Protein AF-A0A6S7KSV4-F1 (afdb_monomer)

Secondary structure (DSSP, 8-state):
-TTTTT------PPPPTTT-TTTTS-S---GGG---EEEE-SS-HHHHHHHHHTTSS----SEEEETTB---PPEEETTTTEEE-S---

pLDDT: mean 91.05, std 8.46, range [44.25, 97.19]

Solvent-accessible surface area (backbone atoms only — not comparable to full-atom values): 5944 Å² total; per-residue (Å²): 102,64,52,67,66,64,64,71,81,93,84,83,87,81,71,60,68,93,76,39,89,64,52,88,78,54,97,77,93,53,85,81,76,64,80,48,78,42,71,34,57,95,57,59,44,66,60,29,47,53,26,34,77,67,71,75,52,60,70,74,59,65,33,59,23,53,72,88,44,65,71,78,58,70,42,75,36,86,86,79,74,38,77,40,58,81,84,78,133

Structure (mmCIF, N/CA/C/O backbone):
data_AF-A0A6S7KSV4-F1
#
_entry.id   AF-A0A6S7KSV4-F1
#
loop_
_atom_site.group_PDB
_atom_site.id
_atom_site.type_symbol
_atom_site.label_atom_id
_atom_site.label_alt_id
_atom_site.label_comp_id
_atom_site.label_asym_id
_atom_site.label_entity_id
_atom_site.label_seq_id
_atom_site.pdbx_PDB_ins_code
_atom_site.Cartn_x
_atom_site.Cartn_y
_atom_site.Cartn_z
_atom_site.occupancy
_atom_site.B_iso_or_equiv
_atom_site.auth_seq_id
_atom_site.auth_comp_id
_atom_site.auth_asym_id
_atom_site.auth_atom_id
_atom_site.pdbx_PDB_model_num
ATOM 1 N N . MET A 1 1 ? 6.757 12.348 -3.098 1.00 80.88 1 MET A N 1
ATOM 2 C CA . MET A 1 1 ? 7.946 11.528 -3.399 1.00 80.88 1 MET A CA 1
ATOM 3 C C . MET A 1 1 ? 8.099 10.433 -2.350 1.00 80.88 1 MET A C 1
ATOM 5 O O . MET A 1 1 ? 7.613 9.350 -2.616 1.00 80.88 1 MET A O 1
ATOM 9 N N . GLN A 1 2 ? 8.573 10.717 -1.132 1.00 91.56 2 GLN A N 1
ATOM 10 C CA . GLN A 1 2 ? 8.902 9.693 -0.115 1.00 91.56 2 GLN A CA 1
ATOM 11 C C . GLN A 1 2 ? 7.822 8.628 0.195 1.00 91.56 2 GLN A C 1
ATOM 13 O O . GLN A 1 2 ? 8.164 7.496 0.525 1.00 91.56 2 GLN A O 1
ATOM 18 N N . ARG A 1 3 ? 6.523 8.941 0.052 1.00 92.62 3 ARG A N 1
ATOM 19 C CA . ARG A 1 3 ? 5.436 7.945 0.163 1.00 92.62 3 ARG A CA 1
ATOM 20 C C . ARG A 1 3 ? 5.611 6.778 -0.817 1.00 92.62 3 ARG A C 1
ATOM 22 O O . ARG A 1 3 ? 5.465 5.627 -0.427 1.00 92.62 3 ARG A O 1
ATOM 29 N N . SER A 1 4 ? 5.928 7.089 -2.073 1.00 91.69 4 SER A N 1
ATOM 30 C CA . SER A 1 4 ? 6.138 6.111 -3.149 1.00 91.69 4 SER A CA 1
ATOM 31 C C . SER A 1 4 ? 7.432 5.314 -2.974 1.00 91.69 4 SER A C 1
ATOM 33 O O . SER A 1 4 ? 7.547 4.233 -3.533 1.00 91.69 4 SER A O 1
ATOM 35 N N . ASP A 1 5 ? 8.370 5.813 -2.162 1.00 94.88 5 ASP A N 1
ATOM 36 C CA . ASP A 1 5 ? 9.592 5.094 -1.779 1.00 94.88 5 ASP A CA 1
ATOM 37 C C . ASP A 1 5 ? 9.378 4.169 -0.562 1.00 94.88 5 ASP A C 1
ATOM 39 O O . ASP A 1 5 ? 10.328 3.589 -0.043 1.00 94.88 5 ASP A O 1
ATOM 43 N N . GLY A 1 6 ? 8.136 4.025 -0.082 1.00 93.69 6 GLY A N 1
ATOM 44 C CA . GLY A 1 6 ? 7.781 3.058 0.959 1.00 93.69 6 GLY A CA 1
ATOM 45 C C . GLY A 1 6 ? 7.374 3.652 2.306 1.00 93.69 6 GLY A C 1
ATOM 46 O O . GLY A 1 6 ? 6.970 2.902 3.191 1.00 93.69 6 GLY A O 1
ATOM 47 N N . ILE A 1 7 ? 7.410 4.978 2.480 1.00 95.38 7 ILE A N 1
ATOM 48 C CA . ILE A 1 7 ? 6.974 5.622 3.730 1.00 95.38 7 ILE A CA 1
ATOM 49 C C . ILE A 1 7 ? 5.448 5.801 3.721 1.00 95.38 7 ILE A C 1
ATOM 51 O O . ILE A 1 7 ? 4.927 6.884 3.446 1.00 95.38 7 ILE A O 1
ATOM 55 N N . TYR A 1 8 ? 4.718 4.718 3.988 1.00 94.31 8 TYR A N 1
ATOM 56 C CA . TYR A 1 8 ? 3.256 4.705 4.088 1.00 94.31 8 TYR A CA 1
ATOM 57 C C . TYR A 1 8 ? 2.761 3.600 5.033 1.00 94.31 8 TYR A C 1
ATOM 59 O O . TYR A 1 8 ? 3.493 2.674 5.372 1.00 94.31 8 TYR A O 1
ATOM 67 N N . GLY A 1 9 ? 1.500 3.690 5.461 1.00 94.75 9 GLY A N 1
ATOM 68 C CA . GLY A 1 9 ? 0.870 2.685 6.315 1.00 94.75 9 GLY A CA 1
ATOM 69 C C . GLY A 1 9 ? -0.592 3.009 6.615 1.00 94.75 9 GLY A C 1
ATOM 70 O O . GLY A 1 9 ? -1.067 4.108 6.330 1.00 94.75 9 GLY A O 1
ATOM 71 N N . ALA A 1 10 ? -1.310 2.043 7.186 1.00 95.12 10 ALA A N 1
ATOM 72 C CA . ALA A 1 10 ? -2.702 2.226 7.584 1.00 95.12 10 ALA A CA 1
ATOM 73 C C . ALA A 1 10 ? -2.800 2.911 8.955 1.00 95.12 10 ALA A C 1
ATOM 75 O O . ALA A 1 10 ? -2.250 2.413 9.938 1.00 95.12 10 ALA A O 1
ATOM 76 N N . LEU A 1 11 ? -3.593 3.979 9.041 1.00 95.69 11 LEU A N 1
ATOM 77 C CA . LEU A 1 11 ? -4.067 4.554 10.299 1.00 95.69 11 LEU A CA 1
ATOM 78 C C . LEU A 1 11 ? -5.584 4.368 10.372 1.00 95.69 11 LEU A C 1
ATOM 80 O O . LEU A 1 11 ? -6.311 4.849 9.510 1.00 95.69 11 LEU A O 1
ATOM 84 N N . THR A 1 12 ? -6.061 3.670 11.400 1.00 95.06 12 THR A N 1
ATOM 85 C CA . THR A 1 12 ? -7.493 3.416 11.609 1.00 95.06 12 THR A CA 1
ATOM 86 C C . THR A 1 12 ? -7.880 3.940 12.982 1.00 95.06 12 THR A C 1
ATOM 88 O O . THR A 1 12 ? -7.353 3.457 13.984 1.00 95.06 12 THR A O 1
ATOM 91 N N . VAL A 1 13 ? -8.790 4.912 13.031 1.00 94.88 13 VAL A N 1
ATOM 92 C CA . VAL A 1 13 ? -9.371 5.429 14.276 1.00 94.88 13 VAL A CA 1
ATOM 93 C C . VAL A 1 13 ? -10.711 4.738 14.483 1.00 94.88 13 VAL A C 1
ATOM 95 O O . VAL A 1 13 ? -11.585 4.826 13.627 1.00 94.88 13 VAL A O 1
ATOM 98 N N . ARG A 1 14 ? -10.856 4.021 15.599 1.00 93.38 14 ARG A N 1
ATOM 99 C CA . ARG A 1 14 ? -12.054 3.230 15.900 1.00 93.38 14 ARG A CA 1
ATOM 100 C C . ARG A 1 14 ? -12.946 3.946 16.896 1.00 93.38 14 ARG A C 1
ATOM 102 O O . ARG A 1 14 ? -12.454 4.601 17.813 1.00 93.38 14 ARG A O 1
ATOM 109 N N . GLN A 1 1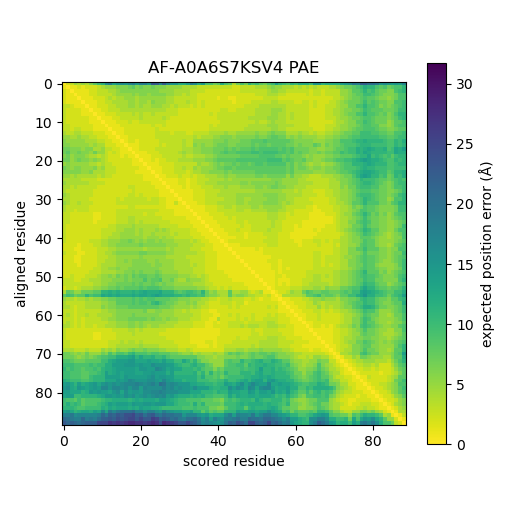5 ? -14.249 3.763 16.733 1.00 94.69 15 GLN A N 1
ATOM 110 C CA . GLN A 1 15 ? -15.239 4.125 17.739 1.00 94.69 15 GLN A CA 1
ATOM 111 C C . GLN A 1 15 ? -15.576 2.903 18.598 1.00 94.69 15 GLN A C 1
ATOM 113 O O . GLN A 1 15 ? -15.384 1.762 18.178 1.00 94.69 15 GLN A O 1
ATOM 118 N N . SER A 1 16 ? -16.068 3.139 19.817 1.00 94.62 16 SER A N 1
ATOM 119 C CA . SER A 1 16 ? -16.626 2.055 20.630 1.00 94.62 16 SER A CA 1
ATOM 120 C C . SER A 1 16 ? -17.781 1.394 19.879 1.00 94.62 16 SER A C 1
ATOM 122 O O . SER A 1 16 ? -18.615 2.095 19.304 1.00 94.62 16 SER A O 1
ATOM 124 N N . ARG A 1 17 ? -17.879 0.061 19.961 1.00 92.00 17 ARG A N 1
ATOM 125 C CA . ARG A 1 17 ? -18.961 -0.721 19.339 1.00 92.00 17 ARG A CA 1
ATOM 126 C C . ARG A 1 17 ? -20.353 -0.215 19.739 1.00 92.00 17 ARG A C 1
ATOM 128 O O . ARG A 1 17 ? -21.272 -0.271 18.944 1.00 92.00 17 ARG A O 1
ATOM 135 N N . THR A 1 18 ? -20.486 0.349 20.941 1.00 94.81 18 THR A N 1
ATOM 136 C CA . THR A 1 18 ? -21.747 0.891 21.477 1.00 94.81 18 THR A CA 1
ATOM 137 C C . THR A 1 18 ? -22.268 2.141 20.765 1.00 94.81 18 THR A C 1
ATOM 139 O O . THR A 1 18 ? -23.420 2.504 20.969 1.00 94.81 18 THR A O 1
ATOM 142 N N . VAL A 1 19 ? -21.425 2.848 20.007 1.00 96.56 19 VAL A N 1
ATOM 143 C CA . VAL A 1 19 ? -21.790 4.099 19.312 1.00 96.56 19 VAL A CA 1
ATOM 144 C C . VAL A 1 19 ? -21.470 4.061 17.818 1.00 96.56 19 VAL A C 1
ATOM 146 O O . VAL A 1 19 ? -21.763 5.020 17.109 1.00 96.56 19 VAL A O 1
ATOM 149 N N . GLU A 1 20 ? -20.839 2.988 17.342 1.00 96.50 20 GLU A N 1
ATOM 150 C CA . GLU A 1 20 ? -20.532 2.804 15.928 1.00 96.50 20 GLU A CA 1
ATOM 151 C C . GLU A 1 20 ? -21.802 2.348 15.192 1.00 96.50 20 GLU A C 1
ATOM 153 O O . GLU A 1 20 ? -22.524 1.460 15.647 1.00 96.50 20 GLU A O 1
ATOM 158 N N . TYR A 1 21 ? -22.113 3.014 14.080 1.00 96.00 21 TYR A N 1
ATOM 159 C CA . TYR A 1 21 ? -23.385 2.857 13.373 1.00 96.00 21 TYR A CA 1
ATOM 160 C C . TYR A 1 21 ? -23.517 1.498 12.675 1.00 96.00 21 TYR A C 1
ATOM 162 O O . TYR A 1 21 ? -24.606 0.934 12.621 1.00 96.00 21 TYR A O 1
ATOM 170 N N . ASN A 1 22 ? -22.416 0.957 12.158 1.00 95.94 22 ASN A N 1
ATOM 171 C CA . ASN A 1 22 ? -22.391 -0.281 11.387 1.00 95.94 22 ASN A CA 1
ATOM 172 C C . ASN A 1 22 ? -22.078 -1.515 12.246 1.00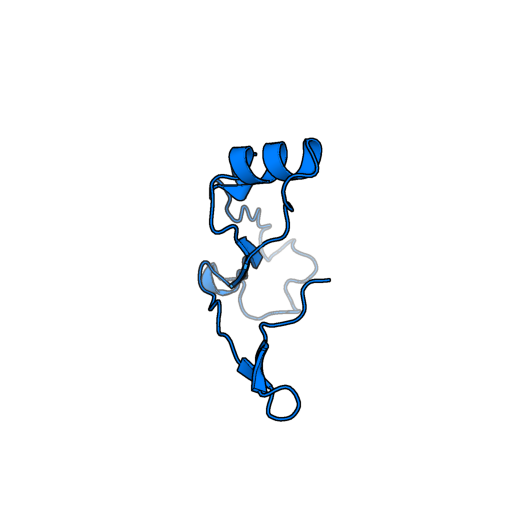 95.94 22 ASN A C 1
ATOM 174 O O . ASN A 1 22 ? -21.756 -2.566 11.692 1.00 95.94 22 ASN A O 1
ATOM 178 N N . ASN A 1 23 ? -22.175 -1.423 13.574 1.00 94.69 23 ASN A N 1
ATOM 179 C CA . ASN A 1 23 ? -21.585 -2.416 14.473 1.00 94.69 23 ASN A CA 1
ATOM 180 C C . ASN A 1 23 ? -22.263 -3.800 14.409 1.00 94.69 23 ASN A C 1
ATOM 182 O O . ASN A 1 23 ? -21.680 -4.801 14.839 1.00 94.69 23 ASN A O 1
ATOM 186 N N . ASP A 1 24 ? -23.469 -3.829 13.835 1.00 96.06 24 ASP A N 1
ATOM 187 C CA . ASP A 1 24 ? -24.288 -5.014 13.581 1.00 96.06 24 ASP A CA 1
ATOM 188 C C . ASP A 1 24 ? -24.072 -5.605 12.171 1.00 96.06 24 ASP A C 1
ATOM 190 O O . ASP A 1 24 ? -24.661 -6.626 11.826 1.00 96.06 24 ASP A O 1
ATOM 194 N N . THR A 1 25 ? -23.241 -4.979 11.330 1.00 97.19 25 THR A N 1
ATOM 195 C CA . THR A 1 25 ? -22.983 -5.423 9.943 1.00 97.19 25 THR A CA 1
ATOM 196 C C . THR A 1 25 ? -21.771 -6.348 9.809 1.00 97.19 25 THR A C 1
ATOM 198 O O . THR A 1 25 ? -21.515 -6.877 8.728 1.00 97.19 25 THR A O 1
ATOM 201 N N . TYR A 1 26 ? -21.023 -6.553 10.896 1.00 96.25 26 TYR A N 1
ATOM 202 C CA . TYR A 1 26 ? -19.846 -7.415 10.937 1.00 96.25 26 TYR A CA 1
ATOM 203 C C . TYR A 1 26 ? -19.640 -8.032 12.325 1.00 96.25 26 TYR A C 1
ATOM 205 O O . TYR A 1 26 ? -19.950 -7.437 13.359 1.00 96.25 26 TYR A O 1
ATOM 213 N N . ASP A 1 27 ? -19.036 -9.218 12.358 1.00 95.94 27 ASP A N 1
ATOM 214 C CA . ASP A 1 27 ? -18.720 -9.897 13.616 1.00 95.94 27 ASP A CA 1
ATOM 215 C C . ASP A 1 27 ? -17.482 -9.286 14.293 1.00 95.94 27 ASP A C 1
ATOM 217 O O . ASP A 1 27 ? -17.493 -9.007 15.500 1.00 95.94 27 ASP A O 1
ATOM 221 N N . TYR A 1 28 ? -16.429 -9.030 13.500 1.00 94.56 28 TYR A N 1
ATOM 222 C CA . TYR A 1 28 ? -15.112 -8.601 13.976 1.00 94.56 28 TYR A CA 1
ATOM 223 C C . TYR A 1 28 ? -14.450 -7.544 13.072 1.00 94.56 28 TYR A C 1
ATOM 225 O O . TYR A 1 28 ? -14.342 -7.719 11.859 1.00 94.56 28 TYR A O 1
ATOM 233 N N . ASP A 1 29 ? -13.893 -6.496 13.686 1.00 93.69 29 ASP A N 1
ATOM 234 C CA . ASP A 1 29 ? -12.932 -5.564 13.071 1.00 93.69 29 ASP A CA 1
ATOM 235 C C . ASP A 1 29 ? -11.556 -5.780 13.718 1.00 93.69 29 ASP A C 1
ATOM 237 O O . ASP A 1 29 ? -11.254 -5.242 14.788 1.00 93.69 29 ASP A O 1
ATOM 241 N N . LEU A 1 30 ? -10.731 -6.612 13.075 1.00 94.81 30 LEU A N 1
ATOM 242 C CA . LEU A 1 30 ? -9.392 -6.970 13.538 1.00 94.81 30 LEU A CA 1
ATOM 243 C C . LEU A 1 30 ? -8.310 -6.280 12.692 1.00 94.81 30 LEU A C 1
ATOM 245 O O . LEU A 1 30 ? -8.551 -5.937 11.531 1.00 94.81 30 LEU A O 1
ATOM 249 N N . PRO A 1 31 ? -7.088 -6.070 13.221 1.00 93.94 31 PRO A N 1
ATOM 250 C CA . PRO A 1 31 ? -5.962 -5.563 12.435 1.00 93.94 31 PRO A CA 1
ATOM 251 C C . PRO A 1 31 ? -5.693 -6.335 11.132 1.00 93.94 31 PRO A C 1
ATOM 253 O O . PRO A 1 31 ? -5.279 -5.721 10.150 1.00 93.94 31 PRO A O 1
ATOM 256 N N . GLU A 1 32 ? -5.969 -7.638 11.108 1.00 96.75 32 GLU A N 1
ATOM 257 C CA . GLU A 1 32 ? -5.787 -8.545 9.969 1.00 96.75 32 GLU A CA 1
ATOM 258 C C . GLU A 1 32 ? -6.784 -8.287 8.828 1.00 96.75 32 GLU A C 1
ATOM 260 O O . GLU A 1 32 ? -6.514 -8.657 7.688 1.00 96.75 32 GLU A O 1
ATOM 265 N N . HIS A 1 33 ? -7.911 -7.619 9.099 1.00 96.44 33 HIS A N 1
ATOM 266 C CA . HIS A 1 33 ? -8.924 -7.282 8.089 1.00 96.44 33 HIS A CA 1
ATOM 267 C C . HIS A 1 33 ? -8.549 -6.050 7.250 1.00 96.44 33 HIS A C 1
ATOM 269 O O . HIS A 1 33 ? -9.289 -5.642 6.356 1.00 96.44 33 HIS A O 1
ATOM 275 N N . LYS A 1 34 ? -7.387 -5.444 7.513 1.00 96.00 34 LYS A N 1
ATOM 276 C CA . LYS A 1 34 ? -6.875 -4.322 6.728 1.00 96.00 34 LYS A CA 1
ATOM 277 C C . LYS A 1 34 ? -6.262 -4.825 5.425 1.00 96.00 34 LYS A C 1
ATOM 279 O O . LYS A 1 34 ? -5.422 -5.724 5.415 1.00 96.00 34 LYS A O 1
ATOM 284 N N . MET A 1 35 ? -6.628 -4.170 4.330 1.00 96.88 35 MET A N 1
ATOM 285 C CA . MET A 1 35 ? -5.981 -4.343 3.034 1.00 96.88 35 MET A CA 1
ATOM 286 C C . MET A 1 35 ? -5.301 -3.038 2.632 1.00 96.88 35 MET A C 1
ATOM 288 O O . MET A 1 35 ? -5.952 -2.006 2.483 1.00 96.88 35 MET A O 1
ATOM 292 N N . LEU A 1 36 ? -3.983 -3.086 2.468 1.00 96.25 36 LEU A N 1
ATOM 293 C CA . LEU A 1 36 ? -3.189 -2.000 1.909 1.00 96.25 36 LEU A CA 1
ATOM 294 C C . LEU A 1 36 ? -2.894 -2.300 0.447 1.00 96.25 36 LEU A C 1
ATOM 296 O O . LEU A 1 36 ? -2.288 -3.326 0.136 1.00 96.25 36 LEU A O 1
ATOM 300 N N . LEU A 1 37 ? -3.306 -1.386 -0.425 1.00 94.50 37 LEU A N 1
ATOM 301 C CA . LEU A 1 37 ? -2.970 -1.400 -1.840 1.00 94.50 37 LEU A CA 1
ATOM 302 C C . LEU A 1 37 ? -1.927 -0.315 -2.092 1.00 94.50 37 LEU A C 1
ATOM 304 O O . LEU A 1 37 ? -2.114 0.835 -1.686 1.00 94.50 37 LEU A O 1
ATOM 308 N N . SER A 1 38 ? -0.841 -0.673 -2.765 1.00 93.88 38 SER A N 1
ATOM 309 C CA . SER A 1 38 ? 0.181 0.282 -3.189 1.00 93.88 38 SER A CA 1
ATOM 310 C C . SER A 1 38 ? 0.690 -0.036 -4.584 1.00 93.88 38 SER A C 1
ATOM 312 O O . SER A 1 38 ? 0.832 -1.195 -4.974 1.00 93.88 38 SER A O 1
ATOM 314 N N . ASP A 1 39 ? 0.952 1.014 -5.350 1.00 91.94 39 ASP A N 1
ATOM 315 C CA . ASP A 1 39 ? 1.746 0.930 -6.559 1.00 91.94 39 ASP A CA 1
ATOM 316 C C . ASP A 1 39 ? 3.233 0.813 -6.193 1.00 91.94 39 ASP A C 1
ATOM 318 O O . ASP A 1 39 ? 3.684 1.340 -5.175 1.00 91.94 39 ASP A O 1
ATOM 322 N N . TRP A 1 40 ? 4.002 0.078 -6.996 1.00 92.31 40 TRP A N 1
ATOM 323 C CA . TRP A 1 40 ? 5.412 -0.177 -6.715 1.00 92.31 40 TRP A CA 1
ATOM 324 C C . TRP A 1 40 ? 6.297 0.153 -7.903 1.00 92.31 40 TRP A C 1
ATOM 326 O O . TRP A 1 40 ? 6.085 -0.351 -9.009 1.00 92.31 40 TRP A O 1
ATOM 336 N N . LEU A 1 41 ? 7.308 0.979 -7.645 1.00 92.75 41 LEU A N 1
ATOM 337 C CA . LEU A 1 41 ? 8.317 1.387 -8.612 1.00 92.75 41 LEU A CA 1
ATOM 338 C C . LEU A 1 41 ? 9.584 0.544 -8.431 1.00 92.75 41 LEU A C 1
ATOM 340 O O . LEU A 1 41 ? 9.998 0.249 -7.313 1.00 92.75 41 LEU A O 1
ATOM 344 N N . ASP A 1 42 ? 10.239 0.182 -9.531 1.00 92.12 42 ASP A N 1
ATOM 345 C CA . ASP A 1 42 ? 11.521 -0.539 -9.524 1.00 92.12 42 ASP A CA 1
ATOM 346 C C . ASP A 1 42 ? 12.750 0.367 -9.333 1.00 92.12 42 ASP A C 1
ATOM 348 O O . ASP A 1 42 ? 13.888 -0.104 -9.375 1.00 92.12 42 ASP A O 1
ATOM 352 N N . ARG A 1 43 ? 12.527 1.670 -9.131 1.00 94.31 43 ARG A N 1
ATOM 353 C CA . ARG A 1 43 ? 13.547 2.706 -8.917 1.00 94.31 43 ARG A CA 1
ATOM 354 C C . ARG A 1 43 ? 13.032 3.756 -7.931 1.00 94.31 43 ARG A C 1
ATOM 356 O O . ARG A 1 43 ? 11.812 3.898 -7.819 1.00 94.31 43 ARG A O 1
ATOM 363 N N . PRO A 1 44 ? 13.927 4.537 -7.293 1.00 95.69 44 PRO A N 1
ATOM 364 C CA . PRO A 1 44 ? 13.525 5.690 -6.499 1.00 95.69 44 PRO A CA 1
ATOM 365 C C . PRO A 1 44 ? 12.578 6.601 -7.278 1.00 95.69 44 PRO A C 1
ATOM 367 O O . PRO A 1 44 ? 12.786 6.884 -8.464 1.00 95.69 44 PRO A O 1
ATOM 370 N N . VAL A 1 45 ? 11.538 7.095 -6.610 1.00 95.44 45 VAL A N 1
ATOM 371 C CA . VAL A 1 45 ? 10.508 7.918 -7.252 1.00 95.44 45 VAL A CA 1
ATOM 372 C C . VAL A 1 45 ? 11.095 9.187 -7.873 1.00 95.44 45 VAL A C 1
ATOM 374 O O . VAL A 1 45 ? 10.595 9.638 -8.900 1.00 95.44 45 VAL A O 1
ATOM 377 N N . LEU A 1 46 ? 12.173 9.743 -7.301 1.00 95.75 46 LEU A N 1
ATOM 378 C CA . LEU A 1 46 ? 12.873 10.911 -7.845 1.00 95.75 46 LEU A CA 1
ATOM 379 C C . LEU A 1 46 ? 13.412 10.655 -9.249 1.00 95.75 46 LEU A C 1
ATOM 381 O O . LEU A 1 46 ? 13.188 11.476 -10.137 1.00 95.75 46 LEU A O 1
ATOM 385 N N . ASP A 1 47 ? 14.012 9.492 -9.473 1.00 96.19 47 ASP A N 1
ATOM 386 C CA . ASP A 1 47 ? 14.559 9.127 -10.776 1.00 96.19 47 ASP A CA 1
ATOM 387 C C . ASP A 1 47 ? 13.438 8.983 -11.811 1.00 96.19 47 ASP A C 1
ATOM 389 O O . ASP A 1 47 ? 13.519 9.537 -12.907 1.00 96.19 47 ASP A O 1
ATOM 393 N N . LYS A 1 48 ? 12.347 8.291 -11.449 1.00 95.00 48 LYS A N 1
ATOM 394 C CA . LYS A 1 48 ? 11.157 8.120 -12.307 1.00 95.00 48 LYS A CA 1
ATOM 395 C C . LYS A 1 48 ? 10.472 9.457 -12.612 1.00 95.00 48 LYS A C 1
ATOM 397 O O . LYS A 1 48 ? 10.028 9.688 -13.736 1.00 95.00 48 LYS A O 1
ATOM 402 N N . PHE A 1 49 ? 10.401 10.351 -11.626 1.00 94.75 49 PHE A N 1
ATOM 403 C CA . PHE A 1 49 ? 9.812 11.681 -11.764 1.00 94.75 49 PHE A CA 1
ATOM 404 C C . PHE A 1 49 ? 10.612 12.551 -12.730 1.00 94.75 49 PHE A C 1
ATOM 406 O O . PHE A 1 49 ? 10.028 13.084 -13.674 1.00 94.75 49 PHE A O 1
ATOM 413 N N . ILE A 1 50 ? 11.930 12.660 -12.528 1.00 95.81 50 ILE A N 1
ATOM 414 C CA . ILE A 1 50 ? 12.830 13.412 -13.413 1.00 95.81 50 ILE A CA 1
ATOM 415 C C . ILE A 1 50 ? 12.735 12.841 -14.826 1.00 95.81 50 ILE A C 1
ATOM 417 O O . ILE A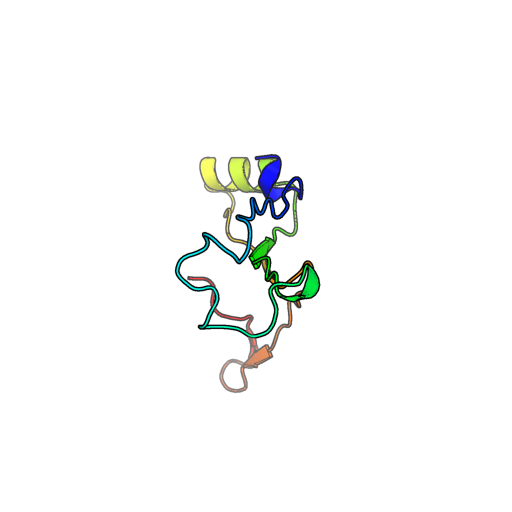 1 50 ? 12.595 13.591 -15.793 1.00 95.81 50 ILE A O 1
ATOM 421 N N . ALA A 1 51 ? 12.738 11.512 -14.943 1.00 95.44 51 ALA A N 1
ATOM 422 C CA . ALA A 1 51 ? 12.704 10.861 -16.236 1.00 95.44 51 ALA A CA 1
ATOM 423 C C . ALA A 1 51 ? 11.445 11.196 -17.046 1.00 95.44 51 ALA A C 1
ATOM 425 O O . ALA A 1 51 ? 11.509 11.514 -18.236 1.00 95.44 51 ALA A O 1
ATOM 426 N N . HIS A 1 52 ? 10.295 11.186 -16.376 1.00 95.06 52 HIS A N 1
ATOM 427 C CA . HIS A 1 52 ? 9.033 11.585 -16.978 1.00 95.06 52 HIS A CA 1
ATOM 428 C C . HIS A 1 52 ? 9.009 13.075 -17.359 1.00 95.06 52 HIS A C 1
ATOM 430 O O . HIS A 1 52 ? 8.640 13.407 -18.483 1.00 95.06 52 HIS A O 1
ATOM 436 N N . HIS A 1 53 ? 9.455 13.968 -16.467 1.00 95.75 53 HIS A N 1
ATOM 437 C CA . HIS A 1 53 ? 9.417 15.422 -16.696 1.00 95.75 53 HIS A CA 1
ATOM 438 C C . HIS A 1 53 ? 10.308 15.873 -17.852 1.00 95.75 53 HIS A C 1
ATOM 440 O O . HIS A 1 53 ? 9.973 16.819 -18.560 1.00 95.75 53 HIS A O 1
ATOM 446 N N . HIS A 1 54 ? 11.419 15.176 -18.081 1.00 96.88 54 HIS A N 1
ATOM 447 C CA . HIS A 1 54 ? 12.312 15.442 -19.206 1.00 96.88 54 HIS A CA 1
ATOM 448 C C . HIS A 1 54 ? 12.041 14.545 -20.422 1.00 96.88 54 HIS A C 1
ATOM 450 O O . HIS A 1 54 ? 12.874 14.480 -21.322 1.00 96.88 54 HIS A O 1
ATOM 456 N N . SER A 1 55 ? 10.889 13.863 -20.472 1.00 93.44 55 SER A N 1
ATOM 457 C CA . SER A 1 55 ? 10.476 12.999 -21.592 1.00 93.44 55 SER A CA 1
ATOM 458 C C . SER A 1 55 ? 11.491 11.904 -21.963 1.0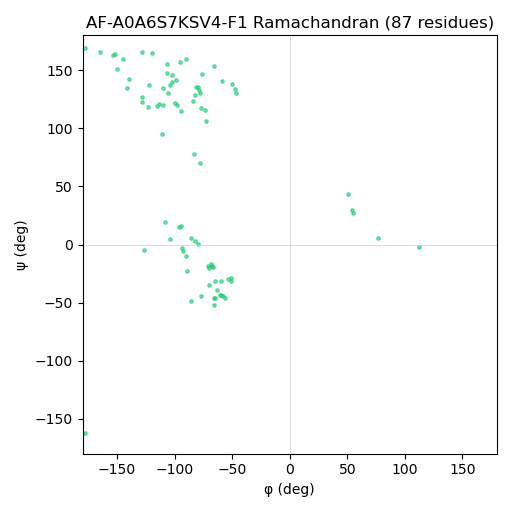0 93.44 55 SER A C 1
ATOM 460 O O . SER A 1 55 ? 11.538 11.457 -23.106 1.00 93.44 55 SER A O 1
ATOM 462 N N . ASN A 1 56 ? 12.304 11.450 -21.005 1.00 93.12 56 ASN A N 1
ATOM 463 C CA . ASN A 1 56 ? 13.302 10.392 -21.203 1.00 93.12 56 ASN A CA 1
ATOM 464 C C . ASN A 1 56 ? 12.862 9.039 -20.595 1.00 93.12 56 ASN A C 1
ATOM 466 O O . ASN A 1 56 ? 13.612 8.062 -20.607 1.00 93.12 56 ASN A O 1
ATOM 470 N N . GLY A 1 57 ? 11.634 8.975 -20.073 1.00 91.88 57 GLY A N 1
ATOM 471 C CA . GLY A 1 57 ? 11.049 7.786 -19.470 1.00 91.88 57 GLY A CA 1
ATOM 472 C C . GLY A 1 57 ? 9.607 8.004 -19.012 1.00 91.88 57 GLY A C 1
ATOM 473 O O . GLY A 1 57 ? 8.928 8.940 -19.434 1.00 91.88 57 GLY A O 1
ATOM 474 N N . ASN A 1 58 ? 9.133 7.118 -18.137 1.00 89.88 58 ASN A N 1
ATOM 475 C CA . ASN A 1 58 ? 7.802 7.190 -17.539 1.00 89.88 58 ASN A CA 1
ATOM 476 C C . ASN A 1 58 ? 7.873 7.080 -16.008 1.00 89.88 58 ASN A C 1
ATOM 478 O O . ASN A 1 58 ? 8.881 6.659 -15.441 1.00 89.88 58 ASN A O 1
ATOM 482 N N . ASN A 1 59 ? 6.767 7.430 -15.362 1.00 89.75 59 ASN A N 1
ATOM 483 C CA . ASN A 1 59 ? 6.549 7.329 -13.921 1.00 89.75 59 ASN A CA 1
ATOM 484 C C . ASN A 1 59 ? 5.556 6.211 -13.554 1.00 89.75 59 ASN A C 1
ATOM 486 O O . ASN A 1 59 ? 4.957 6.248 -12.482 1.00 89.75 59 ASN A O 1
ATOM 490 N N . LYS A 1 60 ? 5.337 5.251 -14.458 1.00 90.38 60 LYS A N 1
ATOM 491 C CA . LYS A 1 60 ? 4.342 4.194 -14.284 1.00 90.38 60 LYS A CA 1
ATOM 492 C C . LYS A 1 60 ? 4.917 3.087 -13.391 1.00 90.38 60 LYS A C 1
ATOM 494 O O . LYS A 1 60 ? 6.051 2.670 -13.637 1.00 90.38 60 LYS A O 1
ATOM 499 N N . PRO A 1 61 ? 4.150 2.576 -12.416 1.00 90.06 61 PRO A N 1
ATOM 500 C CA . PRO A 1 61 ? 4.595 1.495 -11.544 1.00 90.06 61 PRO A CA 1
ATOM 501 C C . PRO A 1 61 ? 4.807 0.183 -12.302 1.00 90.06 61 PRO A C 1
ATOM 503 O O . PRO A 1 61 ? 4.202 -0.080 -13.343 1.00 90.06 61 PRO A O 1
ATOM 506 N N . GLU A 1 62 ? 5.682 -0.658 -11.762 1.00 88.56 62 GLU A N 1
ATOM 507 C CA . GLU A 1 62 ? 6.004 -1.985 -12.281 1.00 88.56 62 GLU A CA 1
ATOM 508 C C . GLU A 1 62 ? 5.110 -3.087 -11.714 1.00 88.56 62 GLU A C 1
ATOM 510 O O . GLU A 1 62 ? 5.009 -4.155 -12.323 1.00 88.56 62 GLU A O 1
ATOM 515 N N . ALA A 1 63 ? 4.506 -2.857 -10.549 1.00 87.94 63 ALA A N 1
ATOM 516 C CA . ALA A 1 63 ? 3.629 -3.811 -9.890 1.00 87.94 63 ALA A CA 1
ATOM 517 C C . ALA A 1 63 ? 2.613 -3.110 -8.983 1.00 87.94 63 ALA A C 1
ATOM 519 O O . ALA A 1 63 ? 2.809 -1.970 -8.565 1.00 87.94 63 ALA A O 1
ATOM 520 N N . PHE A 1 64 ? 1.568 -3.854 -8.632 1.00 89.69 64 PHE A N 1
ATOM 521 C CA . PHE A 1 64 ? 0.716 -3.572 -7.484 1.00 89.69 64 PHE A CA 1
ATOM 522 C C . PHE A 1 64 ? 1.086 -4.507 -6.338 1.00 89.69 64 PHE A C 1
ATOM 524 O O . PHE A 1 64 ? 1.342 -5.696 -6.556 1.00 89.69 64 PHE A O 1
ATOM 531 N N . LEU A 1 65 ? 1.096 -3.974 -5.121 1.00 93.00 65 LEU A N 1
ATOM 532 C CA . LEU A 1 65 ? 1.263 -4.737 -3.895 1.00 93.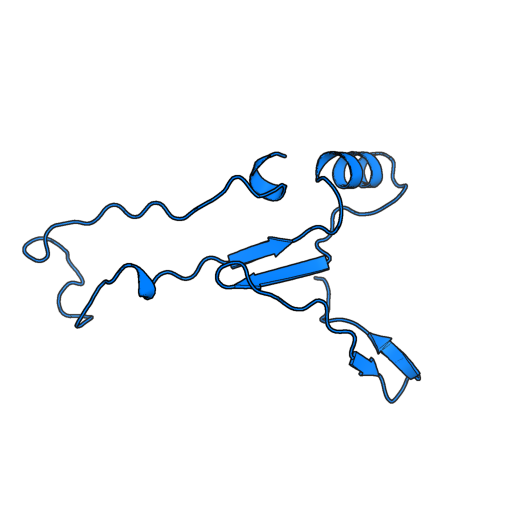00 65 LEU A CA 1
ATOM 533 C C . LEU A 1 65 ? -0.049 -4.744 -3.114 1.00 93.00 65 LEU A C 1
ATOM 535 O O . LEU A 1 65 ? -0.669 -3.703 -2.906 1.00 93.00 65 LEU A O 1
ATOM 539 N N . ILE A 1 66 ? -0.427 -5.925 -2.634 1.00 95.31 66 ILE A N 1
ATOM 540 C CA . ILE A 1 66 ? -1.493 -6.140 -1.660 1.00 95.31 66 ILE A CA 1
ATOM 541 C C . ILE A 1 66 ? -0.814 -6.578 -0.366 1.00 95.31 66 ILE A C 1
ATOM 543 O O . ILE A 1 66 ? -0.091 -7.577 -0.343 1.00 95.31 66 ILE A O 1
ATOM 547 N N . ASN A 1 67 ? -1.000 -5.810 0.708 1.00 96.19 67 ASN A N 1
ATOM 548 C CA . ASN A 1 67 ? -0.354 -6.048 2.004 1.00 96.19 67 ASN A CA 1
ATOM 549 C C . ASN A 1 67 ? 1.172 -6.239 1.877 1.00 96.19 67 ASN A C 1
ATOM 551 O O . ASN A 1 67 ? 1.763 -7.144 2.468 1.00 96.19 67 ASN A O 1
ATOM 555 N N . GLY A 1 68 ? 1.806 -5.393 1.055 1.00 94.38 68 GLY A N 1
ATOM 556 C CA . GLY A 1 68 ? 3.254 -5.391 0.823 1.00 94.38 68 GLY A CA 1
ATOM 557 C C . GLY A 1 68 ? 3.767 -6.504 -0.095 1.00 94.38 68 GLY A C 1
ATOM 558 O O . GLY A 1 68 ? 4.977 -6.641 -0.260 1.00 94.38 68 GLY A O 1
ATOM 559 N N . LYS A 1 69 ? 2.882 -7.304 -0.702 1.00 94.00 69 LYS A N 1
ATOM 560 C CA . LYS A 1 69 ? 3.255 -8.411 -1.588 1.00 94.00 69 LYS A CA 1
ATOM 561 C C . LYS A 1 69 ? 2.635 -8.245 -2.964 1.00 94.00 69 LYS A C 1
ATOM 563 O O . LYS A 1 69 ? 1.455 -7.953 -3.100 1.00 94.00 69 LYS A O 1
ATOM 568 N N . GLY A 1 70 ? 3.424 -8.507 -3.991 1.00 89.06 70 GLY A N 1
ATOM 569 C CA . GLY A 1 70 ? 2.981 -8.512 -5.375 1.00 89.06 70 GLY A CA 1
ATOM 570 C C . GLY A 1 70 ? 4.018 -9.205 -6.237 1.00 89.06 70 GLY A C 1
ATOM 571 O O . GLY A 1 70 ? 5.142 -9.459 -5.796 1.00 89.06 70 GLY A O 1
ATOM 572 N N . LYS A 1 71 ? 3.641 -9.545 -7.467 1.00 84.56 71 LYS A N 1
ATOM 573 C CA . LYS A 1 71 ? 4.544 -10.202 -8.407 1.00 84.56 71 LYS A CA 1
ATOM 574 C C . LYS A 1 71 ? 4.547 -9.442 -9.717 1.00 84.56 71 LYS A C 1
ATOM 576 O O . LYS A 1 71 ? 3.522 -9.341 -10.381 1.00 84.56 71 LYS A O 1
ATOM 581 N N . ARG A 1 72 ? 5.730 -8.995 -10.136 1.00 81.75 72 ARG A N 1
ATOM 582 C CA . ARG A 1 72 ? 5.972 -8.581 -11.519 1.00 81.75 72 ARG A CA 1
ATOM 583 C C . ARG A 1 72 ? 6.147 -9.835 -12.382 1.00 81.75 72 ARG A C 1
ATOM 585 O O . ARG A 1 72 ? 7.256 -10.180 -12.783 1.00 81.75 72 ARG A O 1
ATOM 592 N N . GLN A 1 73 ? 5.059 -10.574 -12.586 1.00 81.19 73 GLN A N 1
ATOM 593 C CA . GLN A 1 73 ? 5.064 -11.770 -13.424 1.00 81.19 73 GLN A CA 1
ATOM 594 C C . GLN A 1 73 ? 4.887 -11.361 -14.884 1.00 81.19 73 GLN A C 1
ATOM 596 O O . GLN A 1 73 ? 3.909 -10.707 -15.230 1.00 81.19 73 GLN A O 1
ATOM 601 N N . GLY A 1 74 ? 5.833 -11.768 -15.727 1.00 83.00 74 GLY A N 1
ATOM 602 C CA . GLY A 1 74 ? 5.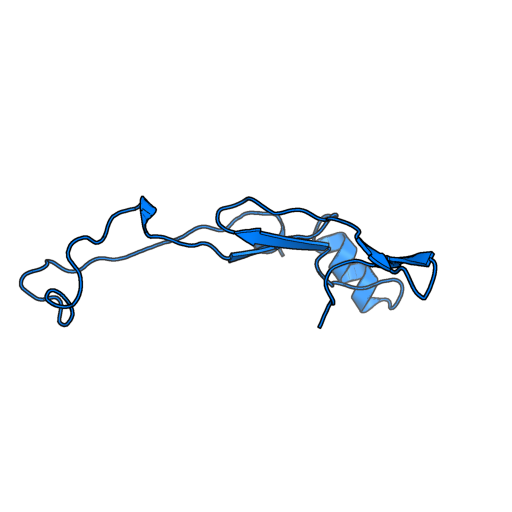624 -11.763 -17.168 1.00 83.00 74 GLY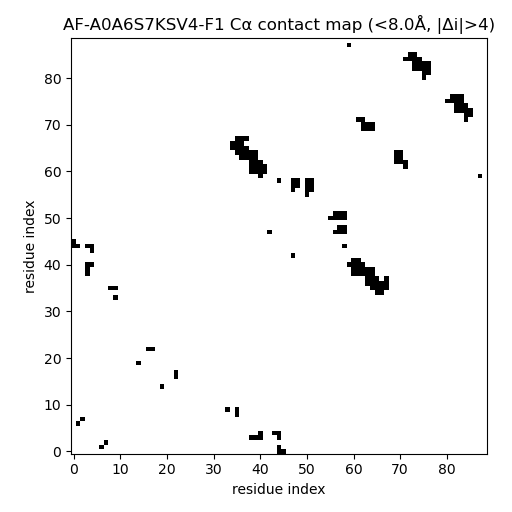 A CA 1
ATOM 603 C C . GLY A 1 74 ? 4.798 -12.980 -17.580 1.00 83.00 74 GLY A C 1
ATOM 604 O O . GLY A 1 74 ? 5.062 -14.089 -17.112 1.00 83.00 74 GLY A O 1
ATOM 605 N N . PHE A 1 75 ? 3.812 -12.787 -18.440 1.00 82.81 75 PHE A N 1
ATOM 606 C CA . PHE A 1 75 ? 3.037 -13.834 -19.090 1.00 82.81 75 PHE A CA 1
ATOM 607 C C . PHE A 1 75 ? 3.524 -13.953 -20.529 1.00 82.81 75 PHE A C 1
ATOM 609 O O . PHE A 1 75 ? 3.773 -12.943 -21.177 1.00 82.81 75 PHE A O 1
ATOM 616 N N . LEU A 1 76 ? 3.698 -15.170 -21.035 1.00 90.00 76 LEU A N 1
ATOM 617 C CA . LEU A 1 76 ? 3.982 -15.348 -22.453 1.00 90.00 76 LEU A CA 1
ATOM 618 C C . LEU A 1 76 ? 2.668 -15.178 -23.213 1.00 90.00 76 LEU A C 1
ATOM 620 O O . LEU A 1 76 ? 1.737 -15.951 -22.995 1.00 90.00 76 LEU A O 1
ATOM 624 N N . ASP A 1 77 ? 2.589 -14.175 -24.080 1.00 87.62 77 ASP A N 1
ATOM 625 C CA . ASP A 1 77 ? 1.492 -14.070 -25.032 1.00 87.62 77 ASP A CA 1
ATOM 626 C C . ASP A 1 77 ? 1.694 -15.129 -26.127 1.00 87.62 77 ASP A C 1
ATOM 628 O O . ASP A 1 77 ? 2.677 -15.045 -26.873 1.00 87.62 77 ASP A O 1
ATOM 632 N N . PRO A 1 78 ? 0.795 -16.123 -26.251 1.00 88.19 78 PRO A N 1
ATOM 633 C CA . PRO A 1 78 ? 0.934 -17.180 -27.244 1.00 88.19 78 PRO A CA 1
ATOM 634 C C . PRO A 1 78 ? 0.788 -16.670 -28.684 1.00 88.19 78 PRO A C 1
ATOM 636 O O . PRO A 1 78 ? 1.229 -17.354 -29.604 1.00 88.19 78 PRO A O 1
ATOM 639 N N . VAL A 1 79 ? 0.187 -15.493 -28.897 1.00 92.69 79 VAL A N 1
ATOM 640 C CA . VAL A 1 79 ? -0.037 -14.931 -30.236 1.00 92.69 79 VAL A CA 1
ATOM 641 C C . VAL A 1 79 ? 1.184 -14.151 -30.712 1.00 92.69 79 VAL A C 1
ATOM 643 O O . VAL A 1 79 ? 1.656 -14.363 -31.827 1.00 92.69 79 VAL A O 1
ATOM 646 N N . SER A 1 80 ? 1.724 -13.259 -29.879 1.00 91.75 80 SER A N 1
ATOM 647 C CA . SER A 1 80 ? 2.900 -12.461 -30.251 1.00 91.75 80 SER A CA 1
ATOM 648 C C . SER A 1 80 ? 4.244 -13.103 -29.888 1.00 91.75 80 SER A C 1
ATOM 650 O O . SER A 1 80 ? 5.283 -12.590 -30.309 1.00 91.75 80 SER A O 1
ATOM 652 N N . ASN A 1 81 ? 4.244 -14.198 -29.116 1.00 91.06 81 ASN A N 1
ATOM 653 C CA . ASN A 1 81 ? 5.430 -14.829 -28.525 1.00 91.06 81 ASN A CA 1
ATOM 654 C C . ASN A 1 81 ? 6.292 -13.848 -27.702 1.00 91.06 81 ASN A C 1
ATOM 656 O O . ASN A 1 81 ? 7.516 -13.977 -27.616 1.00 91.06 81 ASN A O 1
ATOM 660 N N . LYS A 1 82 ? 5.657 -12.825 -27.119 1.00 89.69 82 LYS A N 1
ATOM 661 C CA . LYS A 1 82 ? 6.303 -11.823 -26.266 1.00 89.69 82 LYS A CA 1
ATOM 662 C C . LYS A 1 82 ? 5.926 -12.048 -24.814 1.00 89.69 82 LYS A C 1
ATOM 664 O O . LYS A 1 82 ? 4.805 -12.439 -24.500 1.00 89.69 82 LYS A O 1
ATOM 669 N N . THR A 1 83 ? 6.847 -11.724 -23.915 1.00 88.56 83 THR A N 1
ATOM 670 C CA . THR A 1 83 ? 6.520 -11.590 -22.497 1.00 88.56 83 THR A CA 1
ATOM 671 C C . THR A 1 83 ? 5.721 -10.304 -22.296 1.00 88.56 83 THR A C 1
ATOM 673 O O . THR A 1 83 ? 6.278 -9.208 -22.359 1.00 88.56 83 THR A O 1
ATOM 676 N N . ILE A 1 84 ? 4.422 -10.440 -22.065 1.00 84.56 84 ILE A N 1
ATOM 677 C CA . ILE A 1 84 ? 3.526 -9.365 -21.643 1.00 84.56 84 ILE A CA 1
ATOM 678 C C . ILE A 1 84 ? 3.484 -9.299 -20.116 1.00 84.56 84 ILE A C 1
ATOM 680 O O . ILE A 1 84 ? 3.822 -10.251 -19.421 1.00 84.56 84 ILE A O 1
ATOM 684 N N . TYR A 1 85 ? 3.076 -8.169 -19.569 1.00 79.81 85 TYR A N 1
ATOM 685 C CA . TYR A 1 85 ? 2.799 -8.017 -18.142 1.00 79.81 85 TYR A CA 1
ATOM 686 C C . TYR A 1 85 ? 1.331 -7.614 -18.011 1.00 79.81 85 TYR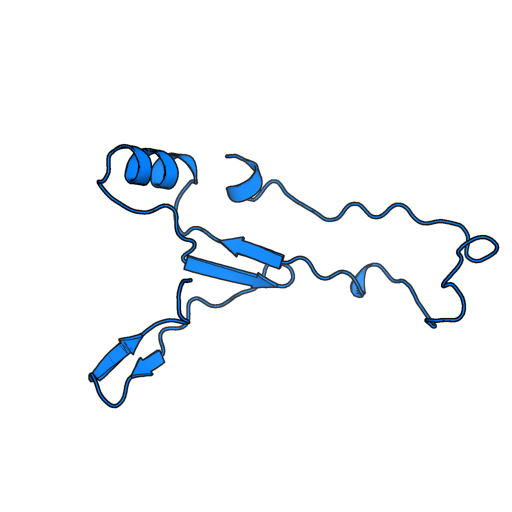 A C 1
ATOM 688 O O . TYR A 1 85 ? 0.726 -7.227 -19.009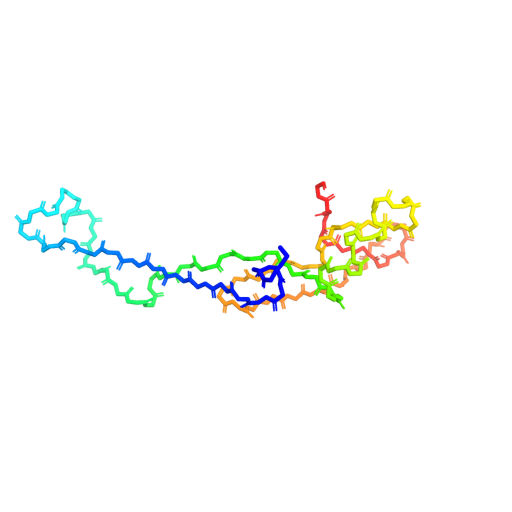 1.00 79.81 85 TYR A O 1
ATOM 696 N N . THR A 1 86 ? 0.747 -7.713 -16.814 1.00 70.56 86 THR A N 1
ATOM 697 C CA . THR A 1 86 ? -0.576 -7.120 -16.558 1.00 70.56 86 THR A CA 1
ATOM 698 C C . THR A 1 86 ? -0.615 -5.690 -17.096 1.00 70.56 86 THR A C 1
ATOM 700 O O . THR A 1 86 ? 0.325 -4.926 -16.848 1.00 70.56 86 THR A O 1
ATOM 703 N N . GLU A 1 87 ? -1.663 -5.387 -17.868 1.00 58.75 87 GLU A N 1
ATOM 704 C CA . GLU A 1 87 ? -1.871 -4.108 -18.554 1.00 58.75 87 GLU A CA 1
ATOM 705 C C . GLU A 1 87 ? -1.623 -2.936 -17.596 1.00 58.75 87 GLU A C 1
ATOM 707 O O . GLU A 1 87 ? -2.058 -2.945 -16.441 1.00 58.75 87 GLU A O 1
ATOM 712 N N . ARG A 1 88 ? -0.874 -1.941 -18.079 1.00 58.31 88 ARG A N 1
ATOM 713 C CA . ARG A 1 88 ? -0.683 -0.667 -17.386 1.00 58.31 88 ARG A CA 1
ATOM 714 C C . ARG A 1 88 ? -1.724 0.287 -17.964 1.00 58.31 88 ARG A C 1
ATOM 716 O O . ARG A 1 88 ? -1.633 0.578 -19.151 1.00 58.31 88 ARG A O 1
ATOM 723 N N . GLU A 1 89 ? -2.676 0.739 -17.152 1.00 44.25 89 GLU A N 1
ATOM 724 C CA . GLU A 1 89 ? -3.627 1.793 -17.548 1.00 44.25 89 GLU A CA 1
ATOM 725 C C . GLU A 1 89 ? -2.930 3.072 -18.074 1.00 44.25 89 GLU A C 1
ATOM 727 O O . GLU A 1 89 ? -1.877 3.522 -17.523 1.00 44.25 89 GLU A O 1
#

Foldseek 3Di:
DVVQVPPDDDDDDDDPLVPDPCSVVDDDDDPVPDKDKHFHAPDPQVVQVVCVVVVNHHNFGQFIDIVNDTDSDFDQDPVVRDGDGPDGD

Organism: Paramuricea clavata (NCBI:txid317549)

InterPro domains:
  IPR008972 Cupredoxin [G3DSA:2.60.40.420] (20-87)
  IPR008972 Cupredoxin [SSF49503] (26-71)

Mean predicted aligned error: 5.69 Å

Sequence (89 aa):
MQRSDGIYGALTVRQSRTVEYNNDTYDYDLPEHKMLLSDWLDRPVLDKFIAHHHSNGNNKPEAFLINGKGKRQGFLDPVSNKTIYTERE

Radius of gyration: 19.17 Å; Cα contacts (8 Å, |Δi|>4): 89; chains: 1; bounding box: 39×33×52 Å